Protein AF-A0A1L9PGJ4-F1 (afdb_monomer)

Organism: NCBI:txid1036611

pLDDT: mean 74.3, std 18.51, range [42.88, 94.62]

Structure (mmCIF, N/CA/C/O backbone):
data_AF-A0A1L9PGJ4-F1
#
_entry.id   AF-A0A1L9PGJ4-F1
#
loop_
_atom_site.group_PDB
_atom_site.id
_atom_site.type_symbol
_atom_site.label_atom_id
_atom_site.label_alt_id
_atom_site.label_comp_id
_atom_site.label_asym_id
_atom_site.label_entity_id
_atom_site.label_seq_id
_atom_site.pdbx_PDB_ins_code
_atom_site.Cartn_x
_atom_site.Cartn_y
_atom_site.Cartn_z
_atom_site.occupancy
_atom_site.B_iso_or_equiv
_atom_site.auth_seq_id
_atom_site.auth_comp_id
_atom_site.auth_asym_id
_atom_site.auth_atom_id
_atom_site.pdbx_PDB_model_num
ATOM 1 N N . MET A 1 1 ? -30.760 -14.509 -6.950 1.00 55.69 1 MET A N 1
ATOM 2 C CA . MET A 1 1 ? -30.295 -14.494 -5.546 1.00 55.69 1 MET A CA 1
ATOM 3 C C . MET A 1 1 ? -29.362 -15.683 -5.342 1.00 55.69 1 MET A C 1
ATOM 5 O O . MET A 1 1 ? -29.662 -16.575 -4.568 1.00 55.69 1 MET A O 1
ATOM 9 N N . ASP A 1 2 ? -28.260 -15.711 -6.087 1.00 53.22 2 ASP A N 1
ATOM 10 C CA . ASP A 1 2 ? -27.204 -16.722 -6.003 1.00 53.22 2 ASP A CA 1
ATOM 11 C C . ASP A 1 2 ? -25.913 -16.002 -6.399 1.00 53.22 2 ASP A C 1
ATOM 13 O O . ASP A 1 2 ? -25.750 -15.649 -7.561 1.00 53.22 2 ASP A O 1
ATOM 17 N N . ASN A 1 3 ? -25.108 -15.609 -5.410 1.00 45.75 3 ASN A N 1
ATOM 18 C CA . ASN A 1 3 ? -23.668 -15.380 -5.577 1.00 45.75 3 ASN A CA 1
ATOM 19 C C . ASN A 1 3 ? -22.993 -15.294 -4.193 1.00 45.75 3 ASN A C 1
ATOM 21 O O . ASN A 1 3 ? -22.290 -14.339 -3.868 1.00 45.75 3 ASN A O 1
ATOM 25 N N . GLY A 1 4 ? -23.294 -16.271 -3.332 1.00 51.44 4 GLY A N 1
ATOM 26 C CA . GLY A 1 4 ? -22.791 -16.382 -1.958 1.00 51.44 4 GLY A CA 1
ATOM 27 C C . GLY A 1 4 ? -21.539 -17.253 -1.818 1.00 51.44 4 GLY A C 1
ATOM 28 O O . GLY A 1 4 ? -21.344 -17.852 -0.768 1.00 51.44 4 GLY A O 1
ATOM 29 N N . LEU A 1 5 ? -20.708 -17.373 -2.860 1.00 51.12 5 LEU A N 1
ATOM 30 C CA . LEU A 1 5 ? -19.567 -18.305 -2.892 1.00 51.12 5 LEU A CA 1
ATOM 31 C C . LEU A 1 5 ? -18.230 -17.645 -3.261 1.00 51.12 5 LEU A C 1
ATOM 33 O O . LEU A 1 5 ? -17.365 -18.266 -3.865 1.00 51.12 5 LEU A O 1
ATOM 37 N N . TRP A 1 6 ? -18.017 -16.407 -2.812 1.00 50.53 6 TRP A N 1
ATOM 38 C CA . TRP A 1 6 ? -16.661 -15.872 -2.621 1.00 50.53 6 TRP A CA 1
ATOM 39 C C . TRP A 1 6 ? -16.362 -15.682 -1.135 1.00 50.53 6 TRP A C 1
ATOM 41 O O . TRP A 1 6 ? -15.818 -14.675 -0.703 1.00 50.53 6 TRP A O 1
ATOM 51 N N . GLN A 1 7 ? -16.687 -16.708 -0.345 1.00 49.12 7 GLN A N 1
ATOM 52 C CA . GLN A 1 7 ? -15.994 -16.989 0.908 1.00 49.12 7 GLN A CA 1
ATOM 53 C C . GLN A 1 7 ? -14.819 -17.931 0.607 1.00 49.12 7 GLN A C 1
ATOM 55 O O . GLN A 1 7 ? -14.706 -19.021 1.154 1.00 49.12 7 GLN A O 1
ATOM 60 N N . SER A 1 8 ? -13.944 -17.524 -0.316 1.00 42.97 8 SER A N 1
ATOM 61 C CA . SER A 1 8 ? -12.646 -18.173 -0.477 1.00 42.97 8 SER A CA 1
ATOM 62 C C . SER A 1 8 ? -11.738 -17.606 0.598 1.00 42.97 8 SER A C 1
ATOM 64 O O . SER A 1 8 ? -11.043 -16.625 0.359 1.00 42.97 8 SER A O 1
ATOM 66 N N . SER A 1 9 ? -11.830 -18.187 1.796 1.00 48.28 9 SER A N 1
ATOM 67 C CA . SER A 1 9 ? -10.672 -18.547 2.621 1.00 48.28 9 SER A CA 1
ATOM 68 C C . SER A 1 9 ? -9.359 -17.858 2.219 1.00 48.28 9 SER A C 1
ATOM 70 O O . SER A 1 9 ? -8.449 -18.490 1.690 1.00 48.28 9 SER A O 1
ATOM 72 N N . ALA A 1 10 ? -9.251 -16.555 2.480 1.00 47.78 10 ALA A N 1
ATOM 73 C CA . ALA A 1 10 ? -7.969 -15.883 2.574 1.00 47.78 10 ALA A CA 1
ATOM 74 C C . ALA A 1 10 ? -7.499 -16.1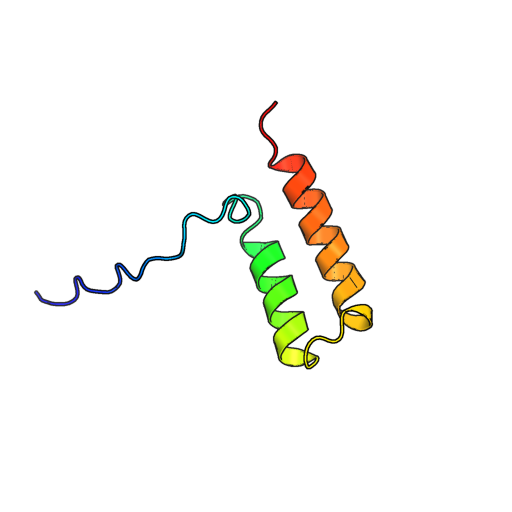43 4.001 1.00 47.78 10 ALA A C 1
ATOM 76 O O . ALA A 1 10 ? -7.878 -15.473 4.957 1.00 47.78 10 ALA A O 1
ATOM 77 N N . THR A 1 11 ? -6.826 -17.279 4.116 1.00 46.81 11 THR A N 1
ATOM 78 C CA . THR A 1 11 ? -5.941 -17.719 5.180 1.00 46.81 11 THR A CA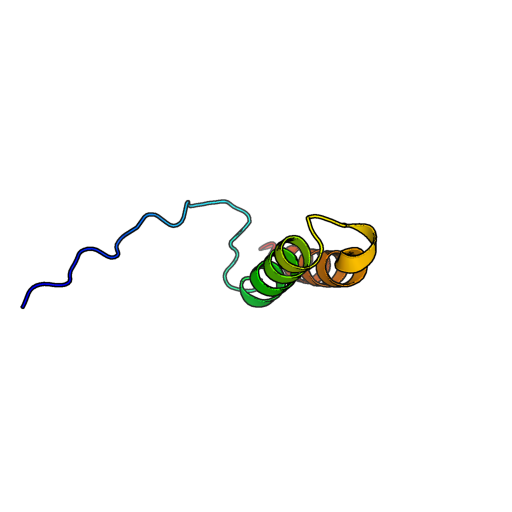 1
ATOM 79 C C . THR A 1 11 ? -5.705 -16.661 6.253 1.00 46.81 11 THR A C 1
ATOM 81 O O . THR A 1 11 ? -5.051 -15.652 6.003 1.00 46.81 11 THR A O 1
ATOM 84 N N . ASN A 1 12 ? -6.182 -16.964 7.461 1.00 42.88 12 ASN A N 1
ATOM 85 C CA . ASN A 1 12 ? -5.796 -16.378 8.742 1.00 42.88 12 ASN A CA 1
ATOM 86 C C . ASN A 1 12 ? -4.273 -16.536 8.944 1.00 42.88 12 ASN A C 1
ATOM 88 O O . ASN A 1 12 ? -3.789 -17.363 9.708 1.00 42.88 12 ASN A O 1
ATOM 92 N N . SER A 1 13 ? -3.497 -15.814 8.146 1.00 46.69 13 SER A N 1
ATOM 93 C CA . SER A 1 13 ? -2.057 -15.715 8.243 1.00 46.69 13 SER A CA 1
ATOM 94 C C . SER A 1 13 ? -1.815 -14.503 9.113 1.00 46.69 13 SER A C 1
ATOM 96 O O . SER A 1 13 ? -2.176 -13.399 8.724 1.00 46.69 13 SER A O 1
ATOM 98 N N . SER A 1 14 ? -1.181 -14.699 10.265 1.00 51.16 14 SER A N 1
ATOM 99 C CA . SER A 1 14 ? -0.750 -13.680 11.239 1.00 51.16 14 SER A CA 1
ATOM 100 C C . SER A 1 14 ? 0.075 -12.497 10.663 1.00 51.16 14 SER A C 1
ATOM 102 O O . SER A 1 14 ? 0.589 -11.678 11.422 1.00 51.16 14 SER A O 1
ATOM 104 N N . TRP A 1 15 ? 0.224 -12.420 9.339 1.00 47.81 15 TRP A N 1
ATOM 105 C CA . TRP A 1 15 ? 0.872 -11.382 8.540 1.00 47.81 15 TRP A CA 1
ATOM 106 C C . TRP A 1 15 ? -0.127 -10.382 7.937 1.00 47.81 15 TRP A C 1
ATOM 108 O O . TRP A 1 15 ? 0.247 -9.249 7.659 1.00 47.81 15 TRP A O 1
ATOM 118 N N . GLU A 1 16 ? -1.395 -10.770 7.774 1.00 49.72 16 GLU A N 1
ATOM 119 C CA . GLU A 1 16 ? -2.468 -9.950 7.199 1.00 49.72 16 GLU A CA 1
ATOM 120 C C . GLU A 1 16 ? -3.065 -9.067 8.307 1.00 49.72 16 GLU A C 1
ATOM 122 O O . GLU A 1 16 ? -4.235 -9.157 8.675 1.00 49.72 16 GLU A O 1
ATOM 127 N N . THR A 1 17 ? -2.220 -8.231 8.910 1.00 57.50 17 THR A N 1
ATOM 128 C CA . THR A 1 17 ? -2.740 -7.088 9.660 1.00 57.50 17 THR A CA 1
ATOM 129 C C . THR A 1 17 ? -3.405 -6.162 8.637 1.00 57.50 17 THR A C 1
ATOM 131 O O . THR A 1 17 ? -2.742 -5.774 7.673 1.00 57.50 17 THR A O 1
ATOM 134 N N . PRO A 1 18 ? -4.692 -5.795 8.791 1.00 62.78 18 PRO A N 1
ATOM 135 C CA . PRO A 1 18 ? -5.384 -4.957 7.806 1.00 62.78 18 PRO A CA 1
ATOM 136 C C . PRO A 1 18 ? -4.694 -3.597 7.613 1.00 62.78 18 PRO A C 1
ATOM 138 O O . PRO A 1 18 ? -4.808 -2.986 6.558 1.00 62.78 18 PRO A O 1
ATOM 141 N N . ALA A 1 19 ? -3.914 -3.156 8.606 1.00 70.69 19 ALA A N 1
ATOM 142 C CA . ALA A 1 19 ? -3.073 -1.967 8.525 1.00 70.69 19 ALA A CA 1
ATOM 143 C C . ALA A 1 19 ? -2.009 -2.034 7.411 1.00 70.69 19 ALA A C 1
ATOM 145 O O . ALA A 1 19 ? -1.656 -0.995 6.864 1.00 70.69 19 ALA A O 1
ATOM 146 N N . CYS A 1 20 ? -1.532 -3.231 7.051 1.00 82.12 20 CYS A N 1
ATOM 147 C CA . CYS A 1 20 ? -0.439 -3.428 6.094 1.00 82.12 20 CYS A CA 1
ATOM 148 C C . CYS A 1 20 ? -0.877 -4.050 4.771 1.00 82.12 20 CYS A C 1
ATOM 150 O O . CYS A 1 20 ? -0.026 -4.364 3.942 1.00 82.12 20 CYS A O 1
ATOM 152 N N . GLU A 1 21 ? -2.183 -4.219 4.539 1.00 84.06 21 GLU A N 1
ATOM 153 C CA . GLU A 1 21 ? -2.7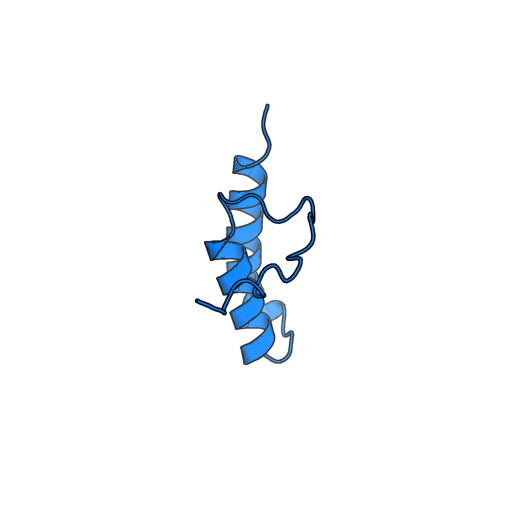12 -4.849 3.322 1.00 84.06 21 GLU A CA 1
ATOM 154 C C . GLU A 1 21 ? -2.173 -4.178 2.045 1.00 84.06 21 GLU A C 1
ATOM 156 O O . GLU A 1 21 ? -1.773 -4.854 1.094 1.00 84.06 21 GLU A O 1
ATOM 161 N N . THR A 1 22 ? -2.088 -2.846 2.045 1.00 87.50 22 THR A N 1
ATOM 162 C CA . THR A 1 22 ? -1.564 -2.062 0.920 1.00 87.50 22 THR A CA 1
ATOM 163 C C . THR A 1 22 ? -0.091 -2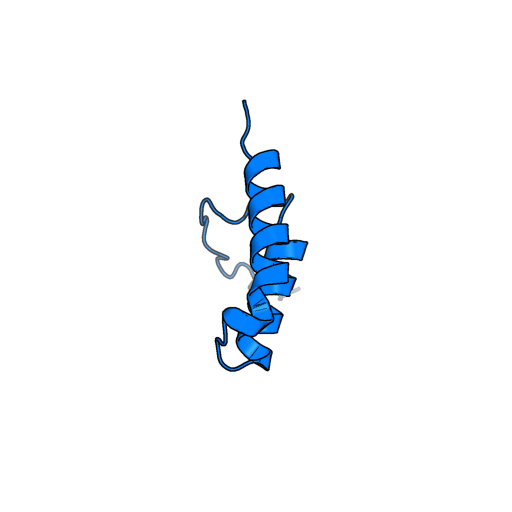.368 0.641 1.00 87.50 22 THR A C 1
ATOM 165 O O . THR A 1 22 ? 0.277 -2.642 -0.502 1.00 87.50 22 THR A O 1
ATOM 168 N N . ASP A 1 23 ? 0.754 -2.375 1.672 1.00 88.62 23 ASP A N 1
ATOM 169 C CA . ASP A 1 23 ? 2.190 -2.647 1.534 1.00 88.62 23 ASP A CA 1
ATOM 170 C C . ASP A 1 23 ? 2.458 -4.090 1.125 1.00 88.62 23 ASP A C 1
ATOM 172 O O . ASP A 1 23 ? 3.296 -4.358 0.262 1.00 88.62 23 ASP A O 1
ATOM 176 N N . ILE A 1 24 ? 1.676 -5.017 1.675 1.00 87.44 24 ILE A N 1
ATOM 177 C CA . ILE A 1 24 ? 1.694 -6.430 1.309 1.00 87.44 24 ILE A CA 1
ATOM 178 C C . ILE A 1 24 ? 1.375 -6.602 -0.178 1.00 87.44 24 ILE A C 1
ATOM 180 O O . ILE A 1 24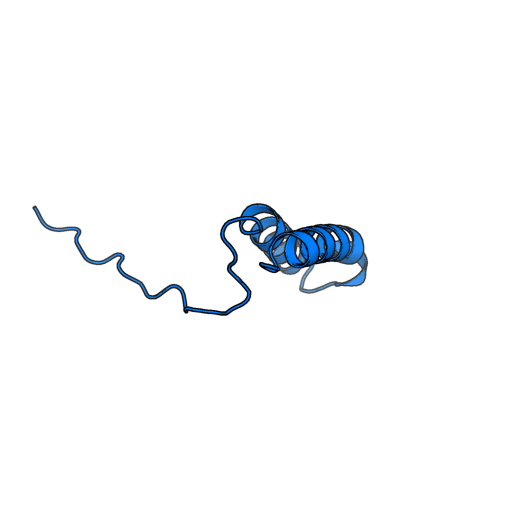 ? 2.087 -7.318 -0.889 1.00 87.44 24 ILE A O 1
ATOM 184 N N . ARG A 1 25 ? 0.309 -5.954 -0.662 1.00 90.31 25 ARG A N 1
ATOM 185 C CA . ARG A 1 25 ? -0.095 -6.001 -2.073 1.00 90.31 25 ARG A CA 1
ATOM 186 C C . ARG A 1 25 ? 0.975 -5.417 -2.984 1.00 90.31 25 ARG A C 1
ATOM 188 O O . ARG A 1 25 ? 1.287 -6.022 -4.007 1.00 90.31 25 ARG A O 1
ATOM 195 N N . ASN A 1 26 ? 1.566 -4.290 -2.601 1.00 91.56 26 ASN A N 1
ATOM 196 C CA . ASN A 1 26 ? 2.631 -3.647 -3.366 1.00 91.56 26 ASN A CA 1
ATOM 197 C C . ASN A 1 26 ? 3.899 -4.513 -3.431 1.00 91.56 26 ASN A C 1
ATOM 199 O O . ASN A 1 26 ? 4.468 -4.688 -4.509 1.00 91.56 26 ASN A O 1
ATOM 203 N N . PHE A 1 27 ? 4.300 -5.129 -2.315 1.00 91.69 27 PHE A N 1
ATOM 204 C CA . PHE A 1 27 ? 5.420 -6.069 -2.283 1.00 91.69 27 PHE A CA 1
ATOM 205 C C . PHE A 1 27 ? 5.164 -7.294 -3.171 1.00 91.69 27 PHE A C 1
ATOM 207 O O . PHE A 1 27 ? 6.014 -7.657 -3.985 1.00 91.69 27 PHE A O 1
ATOM 214 N N . ARG A 1 28 ? 3.976 -7.907 -3.069 1.00 89.25 28 ARG A N 1
ATOM 215 C CA . ARG A 1 28 ? 3.585 -9.048 -3.915 1.00 89.25 28 ARG A CA 1
ATOM 216 C C . ARG A 1 28 ? 3.550 -8.690 -5.394 1.00 89.25 28 ARG A C 1
ATOM 218 O O . ARG A 1 28 ? 4.041 -9.470 -6.200 1.00 89.25 28 ARG A O 1
ATOM 225 N N . LYS A 1 29 ? 3.039 -7.509 -5.739 1.00 92.56 29 LYS A N 1
ATOM 226 C CA . LYS A 1 29 ? 3.034 -7.020 -7.118 1.00 92.56 29 LYS A CA 1
ATOM 227 C C . LYS A 1 29 ? 4.451 -6.840 -7.657 1.00 92.56 29 LYS A C 1
ATOM 229 O O . LYS A 1 29 ? 4.753 -7.329 -8.734 1.00 92.56 29 LYS A O 1
ATOM 234 N N . CYS A 1 30 ? 5.343 -6.235 -6.874 1.00 94.12 30 CYS A N 1
ATOM 235 C CA . CYS A 1 30 ? 6.746 -6.120 -7.259 1.00 94.12 30 CYS A CA 1
ATOM 236 C C . CYS A 1 30 ? 7.394 -7.495 -7.489 1.00 94.12 30 CYS A C 1
ATOM 238 O O . CYS A 1 30 ? 8.122 -7.671 -8.464 1.00 94.12 30 CYS A O 1
ATOM 240 N N . MET A 1 31 ? 7.126 -8.476 -6.621 1.00 92.50 31 MET A N 1
ATOM 241 C CA . MET A 1 31 ? 7.648 -9.836 -6.780 1.00 92.50 31 MET A CA 1
ATOM 242 C C . MET A 1 31 ? 7.124 -10.504 -8.057 1.00 92.50 31 MET A C 1
ATOM 244 O O . MET A 1 31 ? 7.900 -11.166 -8.736 1.00 92.50 31 MET A O 1
ATOM 248 N N . ASP A 1 32 ? 5.851 -10.315 -8.400 1.00 93.44 32 ASP A N 1
ATOM 249 C CA . ASP A 1 32 ? 5.258 -10.838 -9.636 1.00 93.44 32 ASP A CA 1
ATOM 250 C C . ASP A 1 32 ? 5.888 -10.190 -10.883 1.00 93.44 32 ASP A C 1
ATOM 252 O O . ASP A 1 32 ? 6.444 -10.887 -11.733 1.00 93.44 32 ASP A O 1
ATOM 256 N N . ASP A 1 33 ? 5.935 -8.854 -10.919 1.00 94.62 33 ASP A N 1
ATOM 257 C CA . ASP A 1 33 ? 6.480 -8.074 -12.039 1.00 94.62 33 ASP A CA 1
ATOM 258 C C . ASP A 1 33 ? 7.980 -8.339 -12.275 1.00 94.62 33 ASP A C 1
ATOM 260 O O . ASP A 1 33 ? 8.464 -8.285 -13.405 1.00 94.62 33 ASP A O 1
ATOM 264 N N . ASN A 1 34 ? 8.737 -8.633 -11.213 1.00 92.12 34 ASN A N 1
ATOM 265 C CA . ASN A 1 34 ? 10.195 -8.781 -11.265 1.00 92.12 34 ASN A CA 1
ATOM 266 C C . ASN A 1 34 ? 10.667 -10.233 -11.104 1.00 92.12 34 ASN A C 1
ATOM 268 O O . ASN A 1 34 ? 11.818 -10.463 -10.728 1.00 92.12 34 ASN A O 1
ATOM 272 N N . GLN A 1 35 ? 9.797 -11.218 -11.354 1.00 91.19 35 GLN A N 1
ATOM 273 C CA . GLN A 1 35 ? 10.121 -12.653 -11.274 1.00 91.19 35 GLN A CA 1
ATOM 274 C C . GLN A 1 35 ? 10.731 -13.080 -9.921 1.00 91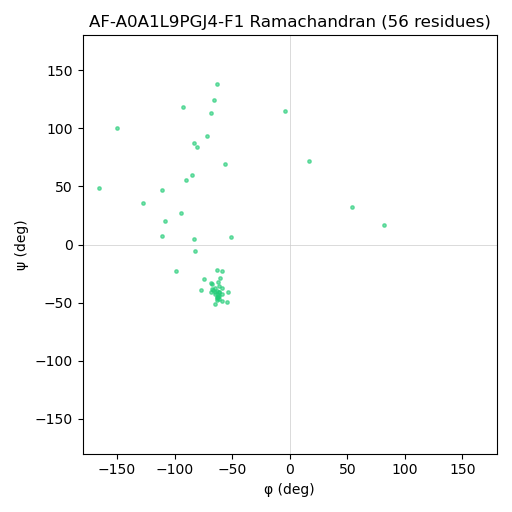.19 35 GLN A C 1
ATOM 276 O O . GLN A 1 35 ? 11.576 -13.972 -9.850 1.00 91.19 35 GLN A O 1
ATOM 281 N N . GLY A 1 36 ? 10.332 -12.425 -8.833 1.00 86.75 36 GLY A N 1
ATOM 282 C CA . GLY A 1 36 ? 10.830 -12.678 -7.484 1.00 86.75 36 GLY A CA 1
ATOM 283 C C . GLY A 1 36 ? 12.162 -11.998 -7.156 1.00 86.75 36 GLY A C 1
ATOM 284 O O . GLY A 1 36 ? 12.816 -12.381 -6.185 1.00 86.75 36 GLY A O 1
ATOM 285 N N . ASN A 1 37 ? 12.587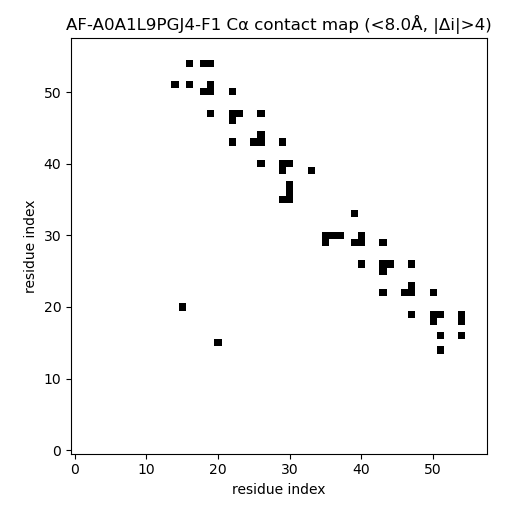 -10.997 -7.934 1.00 88.19 37 ASN A N 1
ATOM 286 C CA . ASN A 1 37 ? 13.820 -10.261 -7.672 1.00 88.19 37 ASN A CA 1
ATOM 287 C C . ASN A 1 37 ? 13.688 -9.335 -6.447 1.00 88.19 37 ASN A C 1
ATOM 289 O O . ASN A 1 37 ? 13.298 -8.167 -6.537 1.00 88.19 37 ASN A O 1
ATOM 293 N N . MET A 1 38 ? 14.085 -9.859 -5.287 1.00 87.12 38 MET A N 1
ATOM 294 C CA . MET A 1 38 ? 14.078 -9.128 -4.018 1.00 87.12 38 MET A CA 1
ATOM 295 C C . MET A 1 38 ? 15.005 -7.909 -3.993 1.00 87.12 38 MET A C 1
ATOM 297 O O . MET A 1 38 ? 14.774 -7.010 -3.190 1.00 87.12 38 MET A O 1
ATOM 301 N N . SER A 1 39 ? 16.025 -7.830 -4.853 1.00 90.62 39 SER A N 1
ATOM 302 C CA . SER A 1 39 ? 16.885 -6.641 -4.917 1.00 90.62 39 SER A CA 1
ATOM 303 C C . SER A 1 39 ? 16.127 -5.428 -5.454 1.00 90.62 39 SER A C 1
ATOM 305 O O . SER A 1 39 ? 16.357 -4.317 -4.987 1.00 90.62 39 SER A O 1
ATOM 307 N N . ILE A 1 40 ? 15.183 -5.636 -6.377 1.00 90.94 40 ILE A N 1
ATOM 308 C CA . ILE A 1 40 ? 14.305 -4.575 -6.893 1.00 90.94 40 ILE A CA 1
ATOM 309 C C . ILE A 1 40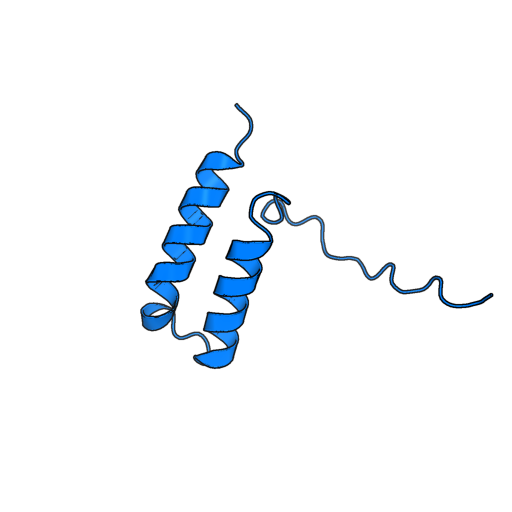 ? 13.205 -4.262 -5.870 1.00 90.94 40 ILE A C 1
ATOM 311 O O . ILE A 1 40 ? 12.891 -3.100 -5.614 1.00 90.94 40 ILE A O 1
ATOM 315 N N . CYS A 1 41 ? 12.668 -5.293 -5.215 1.00 93.81 41 CYS A N 1
ATOM 316 C CA . CYS A 1 41 ? 11.586 -5.147 -4.240 1.00 93.81 41 CYS A CA 1
ATOM 317 C C . CYS A 1 41 ? 12.037 -4.761 -2.824 1.00 93.81 41 CYS A C 1
ATOM 319 O O . CYS A 1 41 ? 11.202 -4.685 -1.922 1.00 93.81 41 CYS A O 1
ATOM 321 N N . GLY A 1 42 ? 13.329 -4.489 -2.612 1.00 91.75 42 GLY A N 1
ATOM 322 C CA . GLY A 1 42 ? 13.887 -4.170 -1.296 1.00 91.75 42 GLY A CA 1
ATOM 323 C C . GLY A 1 42 ? 13.238 -2.949 -0.641 1.00 91.75 42 GLY A C 1
ATOM 324 O O . GLY A 1 42 ? 12.966 -2.970 0.556 1.00 91.75 42 GLY A O 1
ATOM 325 N N . TRP A 1 43 ? 12.897 -1.926 -1.431 1.00 90.19 43 TRP A N 1
ATOM 326 C CA . TRP A 1 43 ? 12.184 -0.743 -0.936 1.00 90.19 43 TRP A CA 1
ATOM 327 C C . TRP A 1 43 ? 10.768 -1.072 -0.427 1.00 90.19 43 TRP A C 1
ATOM 329 O O . TRP A 1 43 ? 10.363 -0.604 0.634 1.00 90.19 43 TRP A O 1
ATOM 339 N N . TYR A 1 44 ? 10.035 -1.940 -1.132 1.00 91.69 44 TYR A N 1
ATOM 340 C CA . TYR A 1 44 ? 8.702 -2.388 -0.708 1.00 91.69 44 TYR A CA 1
ATOM 341 C C . TYR A 1 44 ? 8.751 -3.256 0.552 1.00 91.69 44 TYR A C 1
ATOM 343 O O . TYR A 1 44 ? 7.836 -3.212 1.371 1.00 91.69 44 TYR A O 1
ATOM 351 N N . LEU A 1 45 ? 9.819 -4.040 0.717 1.00 89.50 45 LEU A N 1
ATOM 352 C CA . LEU A 1 45 ? 10.030 -4.852 1.913 1.00 89.50 45 LEU A CA 1
ATOM 353 C C . LEU A 1 45 ? 10.274 -3.972 3.146 1.00 89.50 45 LEU A C 1
ATOM 355 O O . LEU A 1 45 ? 9.754 -4.277 4.218 1.00 89.50 45 LEU A O 1
ATOM 359 N N . ASP A 1 46 ? 11.012 -2.871 2.993 1.00 90.19 46 ASP A N 1
ATOM 360 C CA . ASP A 1 46 ? 11.223 -1.895 4.068 1.00 90.19 46 ASP A CA 1
ATOM 361 C C . ASP A 1 46 ? 9.904 -1.224 4.497 1.00 90.19 46 ASP A C 1
ATOM 363 O O . ASP A 1 46 ? 9.573 -1.227 5.684 1.00 90.19 46 ASP A O 1
ATOM 367 N N . GLN A 1 47 ? 9.083 -0.792 3.528 1.00 87.12 47 GLN A N 1
ATOM 368 C CA . GLN A 1 47 ? 7.709 -0.305 3.753 1.00 87.12 47 GLN A CA 1
ATOM 369 C C . GLN A 1 47 ? 6.854 -1.327 4.517 1.00 87.12 47 GLN A C 1
ATOM 371 O O . GLN A 1 47 ? 6.245 -1.010 5.541 1.00 87.12 47 GLN A O 1
ATOM 376 N N . LEU A 1 48 ? 6.855 -2.584 4.062 1.00 87.62 48 LEU A N 1
ATOM 377 C CA . LEU A 1 48 ? 6.096 -3.657 4.697 1.00 87.62 48 LEU A CA 1
ATOM 378 C C . LEU A 1 48 ? 6.549 -3.900 6.143 1.00 87.62 48 LEU A C 1
ATOM 380 O O . LEU A 1 48 ? 5.724 -4.101 7.035 1.00 87.62 48 LEU A O 1
ATOM 384 N N . LYS A 1 49 ? 7.858 -3.857 6.394 1.00 85.31 49 LYS A N 1
ATOM 385 C CA . LYS A 1 49 ? 8.439 -4.068 7.722 1.00 85.31 49 LYS A CA 1
ATOM 386 C C . LYS A 1 49 ? 8.109 -2.927 8.682 1.00 85.31 49 LYS A C 1
ATOM 388 O O . LYS A 1 49 ? 7.805 -3.196 9.845 1.00 85.31 49 LYS A O 1
ATOM 393 N N . ALA A 1 50 ? 8.146 -1.680 8.214 1.00 85.81 50 ALA A N 1
ATOM 394 C CA . ALA A 1 50 ? 7.738 -0.520 9.001 1.00 85.81 50 ALA A CA 1
ATOM 395 C C . ALA A 1 50 ? 6.261 -0.625 9.401 1.00 85.81 50 ALA A C 1
ATOM 397 O O . ALA A 1 50 ? 5.920 -0.450 10.574 1.00 85.81 50 ALA A O 1
ATOM 398 N N . CYS A 1 51 ? 5.403 -1.014 8.457 1.00 85.31 51 CYS A N 1
ATOM 399 C CA . CYS A 1 51 ? 4.000 -1.245 8.751 1.00 85.31 51 CYS A CA 1
ATOM 400 C C . CYS A 1 51 ? 3.804 -2.396 9.752 1.00 85.31 51 CYS A C 1
ATOM 402 O O . CYS A 1 51 ? 3.084 -2.244 10.737 1.00 85.31 51 CYS A O 1
ATOM 404 N N . GLN A 1 52 ? 4.496 -3.526 9.576 1.00 80.00 52 GLN A N 1
ATOM 405 C CA . GLN A 1 52 ? 4.394 -4.658 10.500 1.00 80.00 52 GLN A CA 1
ATOM 406 C C . GLN A 1 52 ? 4.853 -4.288 11.919 1.00 80.00 52 GLN A C 1
ATOM 408 O O . GLN A 1 52 ? 4.279 -4.768 12.894 1.00 80.00 52 GLN A O 1
ATOM 413 N N . ALA A 1 53 ? 5.875 -3.437 12.052 1.00 80.69 53 ALA A N 1
ATOM 414 C CA . ALA A 1 53 ? 6.314 -2.925 13.346 1.00 80.69 53 ALA A CA 1
ATOM 415 C C . ALA A 1 53 ? 5.238 -2.053 14.013 1.00 80.69 53 ALA A C 1
ATOM 417 O O . ALA A 1 53 ? 5.055 -2.154 15.223 1.00 80.69 53 ALA A O 1
ATOM 418 N N . ALA A 1 54 ? 4.507 -1.252 13.234 1.00 73.94 54 ALA A N 1
ATOM 419 C CA . ALA A 1 54 ? 3.402 -0.427 13.720 1.00 73.94 54 ALA A CA 1
ATOM 420 C C . ALA A 1 54 ? 2.130 -1.237 14.031 1.00 73.94 54 ALA A C 1
ATOM 422 O O . ALA A 1 54 ? 1.364 -0.869 14.916 1.00 73.94 54 ALA A O 1
ATOM 423 N N . ALA A 1 55 ? 1.905 -2.344 13.322 1.00 69.56 55 ALA A N 1
ATOM 424 C CA . ALA A 1 55 ? 0.726 -3.188 13.485 1.00 69.56 55 ALA A CA 1
ATOM 425 C C . ALA A 1 55 ? 0.835 -4.193 14.645 1.00 69.56 55 ALA A C 1
ATOM 427 O O . ALA A 1 55 ? -0.137 -4.892 14.932 1.00 69.56 55 ALA A O 1
ATOM 428 N N . LYS A 1 56 ? 1.994 -4.286 15.315 1.00 60.91 56 LYS A N 1
ATOM 429 C CA . LYS A 1 56 ? 2.130 -5.052 16.558 1.00 60.91 56 LYS A CA 1
ATOM 430 C C . LYS A 1 56 ? 1.329 -4.348 17.663 1.00 60.91 56 LYS A C 1
ATOM 432 O O . LYS A 1 56 ? 1.717 -3.246 18.049 1.00 60.91 56 LYS A O 1
ATOM 437 N N . PRO A 1 57 ? 0.242 -4.949 18.182 1.00 56.97 57 PRO A N 1
ATOM 438 C CA . PRO A 1 57 ? -0.393 -4.427 19.384 1.00 56.97 57 PRO A CA 1
ATOM 439 C C . PRO A 1 57 ? 0.601 -4.529 20.551 1.00 56.97 57 PRO A C 1
ATOM 441 O O . PRO A 1 57 ? 1.338 -5.515 20.646 1.00 56.97 57 PRO A O 1
ATOM 444 N N . TYR A 1 58 ? 0.654 -3.482 21.374 1.00 50.59 58 TYR A N 1
ATOM 445 C CA . TYR A 1 58 ? 1.434 -3.424 22.617 1.00 50.59 58 TYR A CA 1
ATOM 446 C C . TYR A 1 58 ? 0.931 -4.441 23.643 1.00 50.59 58 TYR A C 1
ATOM 448 O O . TYR A 1 58 ? -0.306 -4.630 23.718 1.00 50.59 58 TYR A O 1
#

InterPro domains:
  IPR009069 Cysteine alpha-hairpin motif superfamily [SSF47072] (18-53)
  IPR010625 CHCH [PF06747] (20-53)
  IPR055304 Coiled-coil-helix-coiled-coil-helix domain-containing protein 2/10-like [PTHR13523] (7-55)

Nearest PDB structures (foldseek):
  1ei0-assembly1_A  TM=9.251E-01  e=8.760E-01  unclassified
  6pcf-assembly1_D  TM=6.053E-01  e=3.441E+00  Homo sapiens
  1z2g-assembly1_A  TM=6.229E-01  e=5.65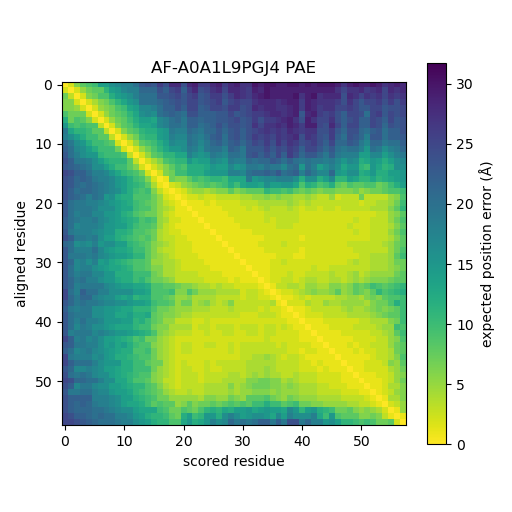8E+00  Saccharomyces cerevisiae

Radius of gyration: 14.44 Å; Cα contacts (8 Å, |Δi|>4): 29; chains: 1; bounding box: 47×18×35 Å

Sequence (58 aa):
MDNGLWQSSATNSSWETPACETDIRNFRKCMDDNQGNMSICGWYLDQLKACQAAAKPY

Secondary structure (DSSP, 8-state):
-------------TT--GGGHHHHHHHHHHHHHTTT-TTTTHHHHHHHHHHHHHTS--

Mean predicted aligned error: 10.6 Å

Solvent-accessible surface area (backbone atoms only — not comparable to full-atom values): 3693 Å² total; per-residue (Å²): 145,84,84,88,77,82,77,70,80,76,69,94,48,98,79,73,44,80,87,34,48,66,38,50,50,52,35,52,48,41,30,63,79,48,80,58,42,55,84,78,34,45,66,38,50,51,53,34,50,55,38,53,64,67,64,54,81,130

Foldseek 3Di:
DDDPPPPPDPDPDPLPLVQLPVLVVVLVVCCVVVVNPCVRSVVSVVVSVVSVVVSDDD